Protein AF-A0A1B8D1X5-F1 (afdb_monomer)

Structure (mmCIF, N/CA/C/O backbone):
data_AF-A0A1B8D1X5-F1
#
_entry.id   AF-A0A1B8D1X5-F1
#
loop_
_atom_site.group_PDB
_atom_site.id
_atom_site.type_symbol
_atom_site.label_atom_id
_atom_site.label_alt_id
_atom_site.label_comp_id
_atom_site.label_asym_id
_atom_site.label_entity_id
_atom_site.label_seq_id
_atom_site.pdbx_PDB_ins_code
_atom_site.Cartn_x
_atom_site.Cartn_y
_atom_site.Cartn_z
_atom_site.occupancy
_atom_site.B_iso_or_equiv
_atom_site.auth_seq_id
_atom_site.auth_comp_id
_atom_site.auth_asym_id
_atom_site.auth_atom_id
_atom_site.pdbx_PDB_model_num
ATOM 1 N N . MET A 1 1 ? -23.801 -5.671 8.704 1.00 76.75 1 MET A N 1
ATOM 2 C CA . MET A 1 1 ? -23.209 -4.861 7.616 1.00 76.75 1 MET A CA 1
ATOM 3 C C . MET A 1 1 ? -22.069 -4.049 8.204 1.00 76.75 1 MET A C 1
ATOM 5 O O . MET A 1 1 ? -22.161 -3.702 9.375 1.00 76.75 1 MET A O 1
ATOM 9 N N . VAL A 1 2 ? -21.003 -3.816 7.441 1.00 91.50 2 VAL A N 1
ATOM 10 C CA . VAL A 1 2 ? -19.858 -2.998 7.880 1.00 91.50 2 VAL A CA 1
ATOM 11 C C . VAL A 1 2 ? -20.294 -1.525 7.942 1.00 91.50 2 VAL A C 1
ATOM 13 O O . VAL A 1 2 ? -21.088 -1.093 7.110 1.00 91.50 2 VAL A O 1
ATOM 16 N N . SER A 1 3 ? -19.824 -0.780 8.941 1.00 96.19 3 SER A N 1
ATOM 17 C CA . SER A 1 3 ? -20.096 0.652 9.149 1.00 96.19 3 SER A CA 1
ATOM 18 C C . SER A 1 3 ? -18.800 1.470 9.203 1.00 96.19 3 SER A C 1
ATOM 20 O O . SER A 1 3 ? -17.720 0.903 9.361 1.00 96.19 3 SER A O 1
ATOM 22 N N . SER A 1 4 ? -18.903 2.802 9.157 1.00 96.88 4 SER A N 1
ATOM 23 C CA . SER A 1 4 ? -17.765 3.736 9.264 1.00 96.88 4 SER A CA 1
ATOM 24 C C . SER A 1 4 ? -16.912 3.566 10.527 1.00 96.88 4 SER A C 1
ATOM 26 O O . SER A 1 4 ? -15.733 3.914 10.537 1.00 96.88 4 SER A O 1
ATOM 28 N N . ASP A 1 5 ? -17.503 3.036 11.597 1.00 97.56 5 ASP A N 1
ATOM 29 C CA . ASP A 1 5 ? -16.840 2.817 12.887 1.00 97.56 5 ASP A CA 1
ATOM 30 C C . ASP A 1 5 ? -16.368 1.360 13.060 1.00 97.56 5 ASP A C 1
ATOM 32 O O . ASP A 1 5 ? -15.918 0.962 14.133 1.00 97.56 5 ASP A O 1
ATOM 36 N N . SER A 1 6 ? -16.483 0.537 12.011 1.00 98.12 6 SER A N 1
ATOM 37 C CA . SER A 1 6 ? -15.946 -0.825 12.007 1.00 98.12 6 SER A CA 1
ATOM 38 C C . SER A 1 6 ? -14.421 -0.809 11.981 1.00 98.12 6 SER A C 1
ATOM 40 O O . SER A 1 6 ? -13.814 -0.019 11.261 1.00 98.12 6 SER A O 1
ATOM 42 N N . LYS A 1 7 ? -13.811 -1.737 12.724 1.00 98.12 7 LYS A N 1
ATOM 43 C CA . LYS A 1 7 ? -12.360 -1.945 12.723 1.00 98.12 7 LYS A CA 1
ATOM 44 C C . LYS A 1 7 ? -11.952 -2.773 11.518 1.00 98.12 7 LYS A C 1
ATOM 46 O O . LYS A 1 7 ? -12.434 -3.895 11.357 1.00 98.12 7 LYS A O 1
ATOM 51 N N . ILE A 1 8 ? -11.067 -2.237 10.690 1.00 98.44 8 ILE A N 1
ATOM 52 C CA . ILE A 1 8 ? -10.640 -2.863 9.443 1.00 98.44 8 ILE A CA 1
ATOM 53 C C . ILE A 1 8 ? -9.141 -3.125 9.500 1.00 98.44 8 ILE A C 1
ATOM 55 O O . ILE A 1 8 ? -8.335 -2.223 9.724 1.00 98.44 8 ILE A O 1
ATOM 59 N N . ILE A 1 9 ? -8.773 -4.380 9.259 1.00 98.50 9 ILE A N 1
ATOM 60 C CA . ILE A 1 9 ? -7.386 -4.810 9.124 1.00 98.50 9 ILE A CA 1
ATOM 61 C C . ILE A 1 9 ? -7.108 -5.067 7.648 1.00 98.50 9 ILE A C 1
ATOM 63 O O . ILE A 1 9 ? -7.825 -5.828 6.999 1.00 98.50 9 ILE A O 1
ATOM 67 N N . ILE A 1 10 ? -6.041 -4.459 7.138 1.00 98.56 10 ILE A N 1
ATOM 68 C CA . ILE A 1 10 ? -5.518 -4.705 5.795 1.00 98.56 10 ILE A CA 1
ATOM 69 C C . ILE A 1 10 ? -4.134 -5.330 5.945 1.00 98.56 10 ILE A C 1
ATOM 71 O O . ILE A 1 10 ? -3.262 -4.771 6.609 1.00 98.56 10 ILE A O 1
ATOM 75 N N . VAL A 1 11 ? -3.929 -6.493 5.330 1.00 98.38 11 VAL A N 1
ATOM 76 C CA . VAL A 1 11 ? -2.634 -7.184 5.323 1.00 98.38 11 VAL A CA 1
ATOM 77 C C . VAL A 1 11 ? -1.954 -6.942 3.978 1.00 98.38 11 VAL A C 1
ATOM 79 O O . VAL A 1 11 ? -2.466 -7.342 2.934 1.00 98.38 11 VAL A O 1
ATOM 82 N N . GLY A 1 12 ? -0.798 -6.289 4.027 1.00 97.69 12 GLY A N 1
ATOM 83 C CA . GLY A 1 12 ? -0.005 -5.836 2.893 1.00 97.69 12 GLY A CA 1
ATOM 84 C C . GLY A 1 12 ? -0.198 -4.344 2.617 1.00 97.69 12 GLY A C 1
ATOM 85 O O . GLY A 1 12 ? -1.266 -3.917 2.201 1.00 97.69 12 GLY A O 1
ATOM 86 N N . ALA A 1 13 ? 0.863 -3.558 2.751 1.00 96.94 13 ALA A N 1
ATOM 87 C CA . ALA A 1 13 ? 0.991 -2.172 2.305 1.00 96.94 13 ALA A CA 1
ATOM 88 C C . ALA A 1 13 ? 1.524 -2.085 0.857 1.00 96.94 13 ALA A C 1
ATOM 90 O O . ALA A 1 13 ? 2.275 -1.185 0.496 1.00 96.94 13 ALA A O 1
ATOM 91 N N . GLY A 1 14 ? 1.131 -3.034 0.004 1.00 95.81 14 GLY A N 1
ATOM 92 C CA . GLY A 1 14 ? 1.348 -2.965 -1.442 1.00 95.81 14 GLY A CA 1
ATOM 93 C C . GLY A 1 14 ? 0.270 -2.141 -2.155 1.00 95.81 14 GLY A C 1
ATOM 94 O O . GLY A 1 14 ? -0.595 -1.534 -1.524 1.00 95.81 14 GLY A O 1
ATOM 95 N N . VAL A 1 15 ? 0.271 -2.182 -3.493 1.00 97.12 15 VAL A N 1
ATOM 96 C CA . VAL A 1 15 ? -0.661 -1.411 -4.347 1.00 97.12 15 VAL A CA 1
ATOM 97 C C . VAL A 1 15 ? -2.121 -1.585 -3.923 1.00 97.12 15 VAL A C 1
ATOM 99 O O . VAL A 1 15 ? -2.789 -0.593 -3.651 1.00 97.12 15 VAL A O 1
ATOM 102 N N . PHE A 1 16 ? -2.601 -2.828 -3.816 1.00 98.19 16 PHE A N 1
ATOM 103 C CA . PHE A 1 16 ? -3.994 -3.107 -3.453 1.00 98.19 16 PHE A CA 1
ATOM 104 C C . PHE A 1 16 ? -4.334 -2.704 -2.017 1.00 98.19 16 PHE A C 1
ATOM 106 O O . PHE A 1 16 ? -5.410 -2.164 -1.766 1.00 98.19 16 PHE A O 1
ATOM 113 N N . GLY A 1 17 ? -3.444 -2.968 -1.062 1.00 98.12 17 GLY A N 1
ATOM 114 C CA . GLY A 1 17 ? -3.723 -2.677 0.341 1.00 98.12 17 GLY A CA 1
ATOM 115 C C . GLY A 1 17 ? -3.772 -1.180 0.622 1.00 98.12 17 GLY A C 1
ATOM 116 O O . GLY A 1 17 ? -4.733 -0.704 1.223 1.00 98.12 17 GLY A O 1
ATOM 117 N N . LEU A 1 18 ? -2.811 -0.414 0.096 1.00 97.62 18 LEU A N 1
ATOM 118 C CA . LEU A 1 18 ? -2.822 1.044 0.217 1.00 97.62 18 LEU A CA 1
ATOM 119 C C . LEU A 1 18 ? -3.967 1.683 -0.567 1.00 97.62 18 LEU A C 1
ATOM 121 O O . LEU A 1 18 ? -4.584 2.618 -0.061 1.00 97.62 18 LEU A O 1
ATOM 125 N N . SER A 1 19 ? -4.294 1.186 -1.769 1.00 98.56 19 SER A N 1
ATOM 126 C CA . SER A 1 19 ? -5.450 1.702 -2.510 1.00 98.56 19 SER A CA 1
ATOM 127 C C . SER A 1 19 ? -6.747 1.457 -1.743 1.00 98.56 19 SER A C 1
ATOM 129 O O . SER A 1 19 ? -7.590 2.345 -1.668 1.00 98.56 19 SER A O 1
ATOM 131 N N . THR A 1 20 ? -6.887 0.283 -1.125 1.00 98.50 20 THR A N 1
ATOM 132 C CA . THR A 1 20 ? -8.048 -0.057 -0.292 1.00 98.50 20 THR A CA 1
ATOM 133 C C . THR A 1 20 ? -8.120 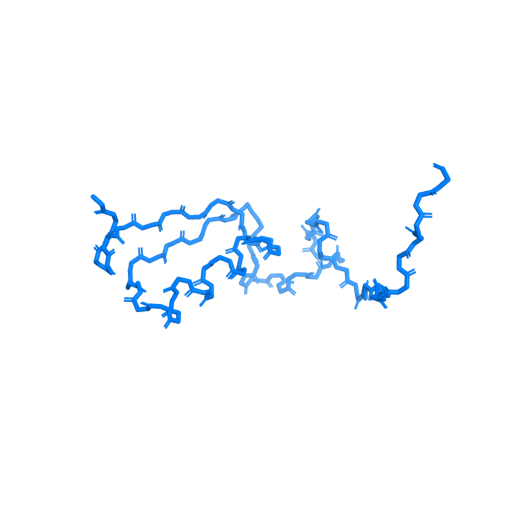0.846 0.937 1.00 98.50 20 THR A C 1
ATOM 135 O O . THR A 1 20 ? -9.165 1.437 1.193 1.00 98.50 20 THR A O 1
ATOM 138 N N . ALA A 1 21 ? -7.008 1.021 1.657 1.00 98.44 21 ALA A N 1
ATOM 139 C CA . ALA A 1 21 ? -6.938 1.896 2.826 1.00 98.44 21 ALA A CA 1
ATOM 140 C C . ALA A 1 21 ? -7.300 3.348 2.477 1.00 98.44 21 ALA A C 1
ATOM 142 O O . ALA A 1 21 ? -8.084 3.980 3.182 1.00 98.44 21 ALA A O 1
ATOM 143 N N . LEU A 1 22 ? -6.770 3.859 1.360 1.00 98.50 22 LEU A N 1
ATOM 144 C CA . LEU A 1 22 ? -7.035 5.212 0.877 1.00 98.50 22 LEU A CA 1
ATOM 145 C C . LEU A 1 22 ? -8.520 5.434 0.573 1.00 98.50 22 LEU A C 1
ATOM 147 O O . LEU A 1 22 ? -9.070 6.467 0.953 1.00 98.50 22 LEU A O 1
ATOM 151 N N . TRP A 1 23 ? -9.164 4.494 -0.121 1.00 98.50 23 TRP A N 1
ATOM 152 C CA . TRP A 1 23 ? -10.581 4.622 -0.468 1.00 98.50 23 TRP A CA 1
ATOM 153 C C . TRP A 1 23 ? -11.496 4.443 0.742 1.00 98.50 23 TRP A C 1
ATOM 155 O O . TRP A 1 23 ? -12.412 5.237 0.908 1.00 98.50 23 TRP A O 1
ATOM 165 N N . LEU A 1 24 ? -11.195 3.512 1.651 1.00 98.38 24 LEU A N 1
ATOM 166 C CA . LEU A 1 24 ? -11.931 3.393 2.914 1.00 98.38 24 LEU A CA 1
ATOM 167 C C . LEU A 1 24 ? -11.839 4.679 3.748 1.00 98.38 24 LEU A C 1
ATOM 169 O O . LEU A 1 24 ? -12.852 5.165 4.246 1.00 98.38 24 LEU A O 1
ATOM 173 N N . ALA A 1 25 ? -10.649 5.273 3.862 1.00 98.06 25 ALA A N 1
ATOM 174 C CA . ALA A 1 25 ? -10.482 6.533 4.582 1.00 98.06 25 ALA A CA 1
ATOM 175 C C . ALA A 1 25 ? -11.283 7.677 3.931 1.00 98.06 25 ALA A C 1
ATOM 177 O O . ALA A 1 25 ? -11.904 8.477 4.630 1.00 98.06 25 ALA A O 1
ATOM 178 N N . ARG A 1 26 ? -11.312 7.741 2.592 1.00 98.25 26 ARG A N 1
ATOM 179 C CA . ARG A 1 26 ? -12.112 8.725 1.839 1.00 98.25 26 ARG A CA 1
ATOM 180 C C . ARG A 1 26 ? -13.617 8.526 1.999 1.00 98.25 26 ARG A C 1
ATOM 182 O O . ARG A 1 26 ? -14.337 9.517 2.073 1.00 98.25 26 ARG A O 1
ATOM 189 N N . ASP A 1 27 ? -14.065 7.282 2.116 1.00 97.62 27 ASP A N 1
ATOM 190 C CA . ASP A 1 27 ? -15.470 6.921 2.327 1.00 97.62 27 ASP A CA 1
ATOM 191 C C . ASP A 1 27 ? -15.918 7.079 3.797 1.00 97.62 27 ASP A C 1
ATOM 193 O O . ASP A 1 27 ? -17.059 6.775 4.144 1.00 97.62 27 ASP A O 1
ATOM 197 N N . GLY A 1 28 ? -15.042 7.583 4.677 1.00 98.00 28 GLY A N 1
ATOM 198 C CA . GLY A 1 28 ? -15.378 7.947 6.056 1.00 98.00 28 GLY A CA 1
ATOM 199 C C . GLY A 1 28 ? -15.173 6.839 7.089 1.00 98.00 28 GLY A C 1
ATOM 200 O O . GLY A 1 28 ? -15.625 6.985 8.228 1.00 98.00 28 GLY A O 1
ATOM 201 N N . TYR A 1 29 ? -14.488 5.750 6.732 1.00 98.38 29 TYR A N 1
ATOM 202 C CA . TYR A 1 29 ? -14.073 4.736 7.699 1.00 98.38 29 TYR A CA 1
ATOM 203 C C . TYR A 1 29 ? -12.923 5.257 8.563 1.00 98.38 29 TYR A C 1
ATOM 205 O O . TYR A 1 29 ? -11.957 5.825 8.053 1.00 98.38 29 TYR A O 1
ATOM 213 N N . LYS A 1 30 ? -13.032 5.070 9.882 1.00 97.50 30 LYS A N 1
ATOM 214 C CA . LYS A 1 30 ? -12.163 5.755 10.858 1.00 97.50 30 LYS A CA 1
ATOM 215 C C . LYS A 1 30 ? -11.080 4.872 11.473 1.00 97.50 30 LYS A C 1
ATOM 217 O O . LYS A 1 30 ? -10.047 5.394 11.880 1.00 97.50 30 LYS A O 1
ATOM 222 N N . ASP A 1 31 ? -11.317 3.566 11.568 1.00 98.12 31 ASP A N 1
ATOM 223 C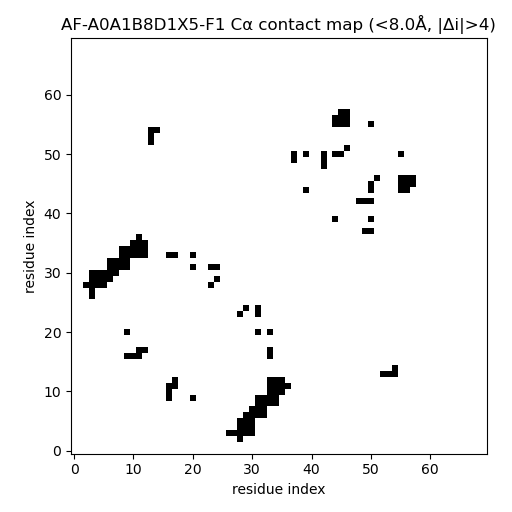 CA . ASP A 1 31 ? -10.437 2.621 12.269 1.00 98.12 31 ASP A CA 1
ATOM 224 C C . ASP A 1 31 ? -9.870 1.593 11.278 1.00 98.12 31 ASP A C 1
ATOM 226 O O . ASP A 1 31 ? -10.361 0.470 11.148 1.00 98.12 31 ASP A O 1
ATOM 230 N N . ILE A 1 32 ? -8.866 2.025 10.508 1.00 98.38 32 ILE A N 1
ATOM 231 C CA . ILE A 1 32 ? -8.193 1.223 9.481 1.00 98.38 32 ILE A CA 1
ATOM 232 C C . ILE A 1 32 ? -6.734 1.049 9.894 1.00 98.38 32 ILE A C 1
ATOM 234 O O . ILE A 1 32 ? -6.007 2.030 10.038 1.00 98.38 32 ILE A O 1
ATOM 238 N N . THR A 1 33 ? -6.284 -0.197 10.034 1.00 98.25 33 THR A N 1
ATOM 239 C CA . THR A 1 33 ? -4.875 -0.518 10.302 1.00 98.25 33 THR A CA 1
ATOM 240 C C . THR A 1 33 ? -4.302 -1.360 9.169 1.00 98.25 33 THR A C 1
ATOM 242 O O . THR A 1 33 ? -4.851 -2.408 8.824 1.00 98.25 33 THR A O 1
ATOM 245 N N . VAL A 1 34 ? -3.181 -0.910 8.598 1.00 98.25 34 VAL A N 1
ATOM 246 C CA . VAL A 1 34 ? -2.441 -1.636 7.558 1.00 98.25 34 VAL A CA 1
ATOM 247 C C . VAL A 1 34 ? -1.207 -2.276 8.185 1.00 98.25 34 VAL A C 1
ATOM 249 O O . VAL A 1 34 ? -0.385 -1.581 8.777 1.00 98.25 34 VAL A O 1
ATOM 252 N N . PHE A 1 35 ? -1.064 -3.589 8.036 1.00 97.88 35 PHE A N 1
ATOM 253 C CA . PHE A 1 35 ? 0.125 -4.324 8.456 1.00 97.88 35 PHE A CA 1
ATOM 254 C C . PHE A 1 35 ? 0.939 -4.732 7.239 1.00 97.88 35 PHE A C 1
ATOM 256 O O . PHE A 1 35 ? 0.389 -5.276 6.286 1.00 97.88 35 PHE A O 1
ATOM 263 N N . ASP A 1 36 ? 2.251 -4.542 7.291 1.00 96.75 36 ASP A N 1
ATOM 264 C CA . ASP A 1 36 ? 3.177 -5.086 6.304 1.00 96.75 36 ASP A CA 1
ATOM 265 C C . ASP A 1 36 ? 4.410 -5.659 7.006 1.00 96.75 36 ASP A C 1
ATOM 267 O O . ASP A 1 36 ? 4.730 -5.288 8.136 1.00 96.75 36 ASP A O 1
ATOM 271 N N . ARG A 1 37 ? 5.090 -6.590 6.339 1.00 94.81 37 ARG A N 1
ATOM 272 C CA . ARG A 1 37 ? 6.361 -7.141 6.806 1.00 94.81 37 ARG A CA 1
ATOM 273 C C . ARG A 1 37 ? 7.496 -6.129 6.635 1.00 94.81 37 ARG A C 1
ATOM 275 O O . ARG A 1 37 ? 8.404 -6.093 7.462 1.00 94.81 37 ARG A O 1
ATOM 282 N N . CYS A 1 38 ? 7.475 -5.338 5.566 1.00 93.69 38 CYS A N 1
ATOM 283 C CA . CYS A 1 38 ? 8.466 -4.302 5.311 1.00 93.69 38 CYS A CA 1
ATOM 284 C C . CYS A 1 38 ? 8.186 -3.061 6.169 1.00 93.69 38 CYS A C 1
ATOM 286 O O . CYS A 1 38 ? 7.064 -2.562 6.229 1.00 93.69 38 CYS A O 1
ATOM 288 N N . SER A 1 39 ? 9.231 -2.509 6.794 1.00 93.62 39 SER A N 1
ATOM 289 C CA . SER A 1 39 ? 9.157 -1.227 7.511 1.00 93.62 39 SER A CA 1
ATOM 290 C C . SER A 1 39 ? 9.202 -0.053 6.528 1.00 93.62 39 SER A C 1
ATOM 292 O O . SER A 1 39 ? 10.225 0.627 6.394 1.00 93.62 39 SER A O 1
ATOM 294 N N . PHE A 1 40 ? 8.101 0.153 5.801 1.00 93.12 40 PHE A N 1
ATOM 295 C CA . PHE A 1 40 ? 7.990 1.189 4.769 1.00 93.12 40 PHE A CA 1
ATOM 296 C C . PHE A 1 40 ? 8.125 2.625 5.290 1.00 93.12 40 PHE A C 1
ATOM 298 O O . PHE A 1 40 ? 8.516 3.512 4.536 1.00 93.12 40 PHE A O 1
ATOM 305 N N . ASP A 1 41 ? 7.902 2.839 6.585 1.00 91.44 41 ASP A N 1
ATOM 306 C CA . ASP A 1 41 ? 8.196 4.075 7.314 1.00 91.44 41 ASP A CA 1
ATOM 307 C C . ASP A 1 41 ? 9.700 4.398 7.392 1.00 91.44 41 ASP A C 1
ATOM 309 O O . ASP A 1 41 ? 10.074 5.557 7.556 1.00 91.44 41 ASP A O 1
ATOM 313 N N . LYS A 1 42 ? 10.566 3.384 7.263 1.00 94.44 42 LYS A N 1
ATOM 314 C CA . LYS A 1 42 ? 12.030 3.525 7.346 1.00 94.44 42 LYS A CA 1
ATOM 315 C C . LYS A 1 42 ? 12.708 3.461 5.990 1.00 94.44 42 LYS A C 1
ATOM 317 O O . LYS A 1 42 ? 13.658 4.197 5.737 1.00 94.44 42 LYS A O 1
ATOM 322 N N . ASN A 1 43 ? 12.277 2.532 5.141 1.00 94.06 43 ASN A N 1
ATOM 323 C CA . ASN A 1 43 ? 12.939 2.265 3.865 1.00 94.06 43 ASN A CA 1
ATOM 324 C C . ASN A 1 43 ? 12.261 2.954 2.668 1.00 94.06 43 ASN A C 1
ATOM 326 O O . ASN A 1 43 ? 12.84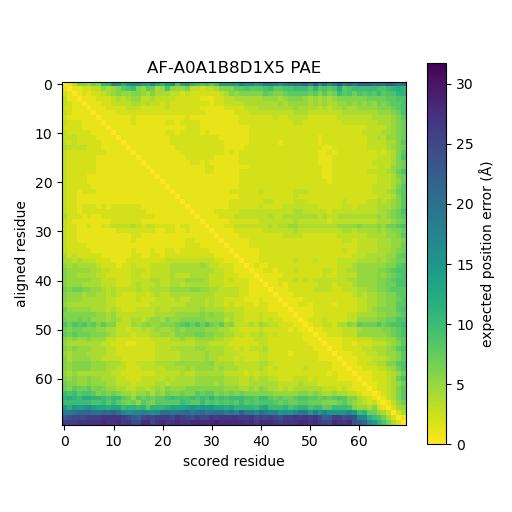1 2.946 1.585 1.00 94.06 43 ASN A O 1
ATOM 330 N N . PHE A 1 44 ? 11.090 3.578 2.855 1.00 92.88 44 PHE A N 1
ATOM 331 C CA . PHE A 1 44 ? 10.383 4.382 1.851 1.00 92.88 44 PHE A CA 1
ATOM 332 C C . PHE A 1 44 ? 10.185 3.670 0.503 1.00 92.88 44 PHE A C 1
ATOM 334 O O . PHE A 1 44 ? 10.331 4.283 -0.552 1.00 92.88 44 PHE A O 1
ATOM 341 N N . TYR A 1 45 ? 9.868 2.369 0.528 1.00 94.31 45 TYR A N 1
ATOM 342 C CA . TYR A 1 45 ? 9.685 1.533 -0.672 1.00 94.31 45 TYR A CA 1
ATOM 343 C C . TYR A 1 45 ? 10.933 1.413 -1.565 1.00 94.31 45 TYR A C 1
ATOM 345 O O . TYR A 1 45 ? 10.833 1.010 -2.722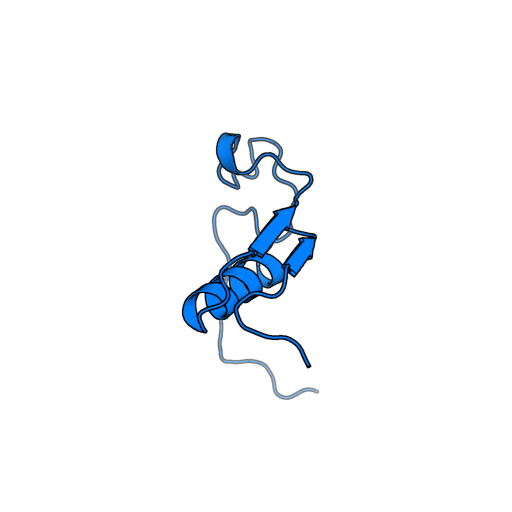 1.00 94.31 45 TYR A O 1
ATOM 353 N N . ASN A 1 46 ? 12.121 1.731 -1.045 1.00 95.00 46 ASN A N 1
ATOM 354 C CA . ASN A 1 46 ? 13.359 1.672 -1.808 1.00 95.00 46 ASN A CA 1
ATOM 355 C C . ASN A 1 46 ? 13.793 0.209 -2.066 1.00 95.00 46 ASN A C 1
ATOM 357 O O . ASN A 1 46 ? 14.143 -0.494 -1.107 1.00 95.00 46 ASN A O 1
ATOM 361 N N . PRO A 1 47 ? 13.841 -0.251 -3.334 1.00 94.06 47 PRO A N 1
ATOM 362 C CA . PRO A 1 47 ? 14.231 -1.623 -3.670 1.00 94.06 47 PRO A CA 1
ATOM 363 C C . PRO A 1 47 ? 15.680 -1.945 -3.285 1.00 94.06 47 PRO A C 1
ATOM 365 O O . PRO A 1 47 ? 15.986 -3.063 -2.881 1.00 94.06 47 PRO A O 1
ATOM 368 N N . SER A 1 48 ? 16.573 -0.953 -3.315 1.00 94.56 48 SER A N 1
ATOM 369 C CA . SER A 1 48 ? 17.971 -1.107 -2.894 1.00 94.56 48 SER A CA 1
ATOM 370 C C . SER A 1 48 ? 18.137 -1.178 -1.372 1.00 94.56 4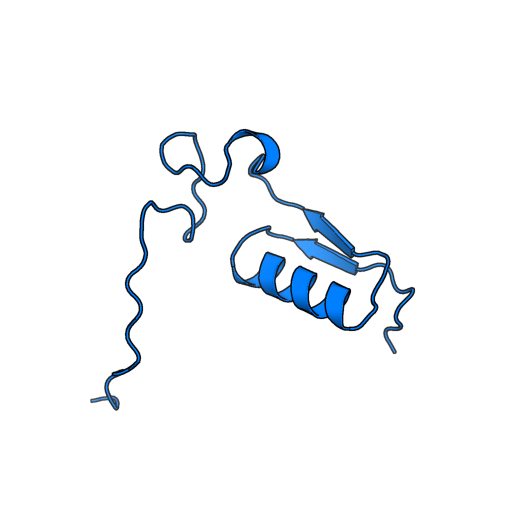8 SER A C 1
ATOM 372 O O . SER A 1 48 ? 19.234 -1.449 -0.892 1.00 94.56 48 SER A O 1
ATOM 374 N N . ASN A 1 49 ? 17.071 -0.928 -0.604 1.00 93.81 49 ASN A N 1
ATOM 375 C CA . ASN A 1 49 ? 17.064 -0.944 0.860 1.00 93.81 49 ASN A CA 1
ATOM 376 C C . ASN A 1 49 ? 16.072 -1.987 1.410 1.00 93.81 49 ASN A C 1
ATOM 378 O O . ASN A 1 49 ? 15.267 -1.709 2.303 1.00 93.81 49 ASN A O 1
ATOM 382 N N . GLY A 1 50 ? 16.099 -3.192 0.834 1.00 88.12 50 GLY A N 1
ATOM 383 C CA . GLY A 1 50 ? 15.393 -4.362 1.365 1.00 88.12 50 GLY A CA 1
ATOM 384 C C . GLY A 1 50 ? 13.878 -4.381 1.146 1.00 88.12 50 GLY A C 1
ATOM 385 O O . GLY A 1 50 ? 13.196 -5.185 1.780 1.00 88.12 50 GLY A O 1
ATOM 386 N N . CYS A 1 51 ? 13.336 -3.520 0.278 1.00 93.81 51 CYS A N 1
ATOM 387 C CA . CYS A 1 51 ? 11.951 -3.646 -0.175 1.00 93.81 51 CYS A CA 1
ATOM 388 C C . CYS A 1 51 ? 11.869 -4.667 -1.309 1.00 93.81 51 CYS A C 1
ATOM 390 O O . CYS A 1 51 ? 12.437 -4.450 -2.373 1.00 93.81 51 CYS A O 1
ATOM 392 N N . ASP A 1 52 ? 11.122 -5.744 -1.103 1.00 91.56 52 ASP A N 1
ATOM 393 C CA . ASP A 1 52 ? 10.956 -6.843 -2.065 1.00 91.56 52 ASP A CA 1
ATOM 394 C C . ASP A 1 52 ? 9.510 -6.982 -2.580 1.00 91.56 52 ASP A C 1
ATOM 396 O O . ASP A 1 52 ? 9.167 -7.943 -3.269 1.00 91.56 52 ASP A O 1
ATOM 400 N N . GLY A 1 53 ? 8.645 -6.010 -2.277 1.00 92.56 53 GLY A N 1
ATOM 401 C CA . GLY A 1 53 ? 7.303 -5.938 -2.848 1.00 92.56 53 GLY A CA 1
ATOM 402 C C . GLY A 1 53 ? 7.351 -5.688 -4.359 1.00 92.56 53 GLY A C 1
ATOM 403 O O . GLY A 1 53 ? 8.161 -4.903 -4.837 1.00 92.56 53 GLY A O 1
ATOM 404 N N . ALA A 1 54 ? 6.431 -6.279 -5.127 1.00 94.62 54 ALA A N 1
ATOM 405 C CA . ALA A 1 54 ? 6.411 -6.148 -6.594 1.00 94.62 54 ALA A CA 1
ATOM 406 C C . ALA A 1 54 ? 6.332 -4.690 -7.101 1.00 94.62 54 ALA A C 1
ATOM 408 O O . ALA A 1 54 ? 6.741 -4.385 -8.225 1.00 94.62 54 ALA A O 1
ATOM 409 N N . SER A 1 55 ? 5.788 -3.788 -6.279 1.00 93.19 55 SER A N 1
ATOM 410 C CA . SER A 1 55 ? 5.701 -2.353 -6.553 1.00 93.19 55 SER A CA 1
ATOM 411 C C . SER A 1 55 ? 6.919 -1.542 -6.111 1.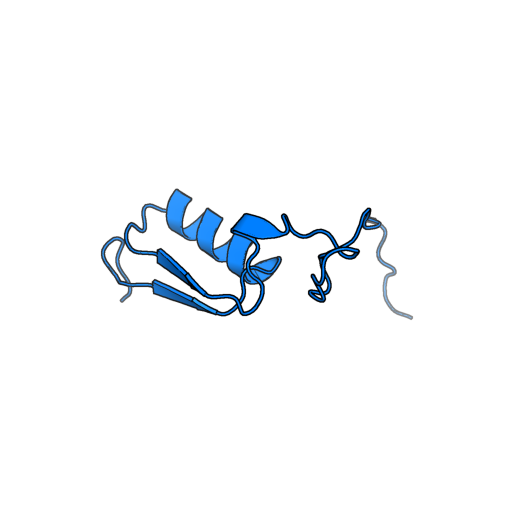00 93.19 55 SER A C 1
ATOM 413 O O .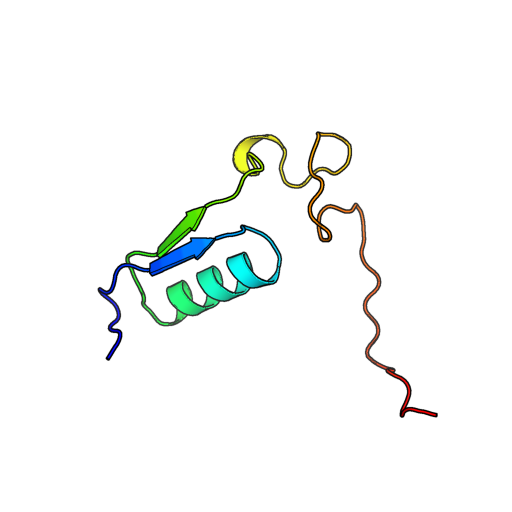 SER A 1 55 ? 6.993 -0.377 -6.487 1.00 93.19 55 SER A O 1
ATOM 415 N N . ALA A 1 56 ? 7.845 -2.113 -5.335 1.00 94.44 56 ALA A N 1
ATOM 416 C CA . ALA A 1 56 ? 9.086 -1.456 -4.938 1.00 94.44 56 ALA A CA 1
ATOM 417 C C . ALA A 1 56 ? 10.055 -1.469 -6.124 1.00 94.44 56 ALA A C 1
ATOM 419 O O . ALA A 1 56 ? 10.729 -2.457 -6.399 1.00 94.44 56 ALA A O 1
ATOM 420 N N . ASP A 1 57 ? 10.050 -0.382 -6.880 1.00 93.56 57 ASP A N 1
ATOM 421 C CA . ASP A 1 57 ? 10.838 -0.213 -8.092 1.00 93.56 57 ASP A CA 1
ATOM 422 C C . ASP A 1 57 ? 11.061 1.281 -8.327 1.00 93.56 57 ASP A C 1
ATOM 424 O O . ASP A 1 57 ? 10.282 2.108 -7.848 1.00 93.56 57 ASP A O 1
ATOM 428 N N . ILE A 1 58 ? 12.098 1.642 -9.079 1.00 93.88 58 ILE A N 1
ATOM 429 C CA . ILE A 1 58 ? 12.369 3.051 -9.408 1.00 93.88 58 ILE A CA 1
ATOM 430 C C . ILE A 1 58 ? 11.284 3.584 -10.353 1.00 93.88 58 ILE A C 1
ATOM 432 O O . ILE A 1 58 ? 10.897 4.751 -10.293 1.00 93.88 58 ILE A O 1
ATOM 436 N N . ASN A 1 59 ? 10.778 2.721 -11.230 1.00 94.62 59 ASN A N 1
ATOM 437 C CA . ASN A 1 59 ? 9.800 3.055 -12.248 1.00 94.62 59 ASN A CA 1
ATOM 438 C C . ASN A 1 59 ? 8.925 1.847 -12.595 1.00 94.62 59 ASN A C 1
ATOM 440 O O . ASN A 1 59 ? 9.330 0.695 -12.488 1.00 94.62 59 ASN A O 1
ATOM 444 N N . LYS A 1 60 ? 7.709 2.121 -13.073 1.00 95.19 60 LYS A N 1
ATOM 445 C CA . LYS A 1 60 ? 6.820 1.127 -13.682 1.00 95.19 60 LYS A CA 1
ATOM 446 C C . LYS A 1 60 ? 6.330 1.653 -15.023 1.00 95.19 60 LYS A C 1
ATOM 448 O O . LYS A 1 60 ? 6.078 2.847 -15.172 1.00 95.19 60 LYS A O 1
ATOM 453 N N . VAL A 1 61 ? 6.191 0.762 -16.002 1.00 95.00 61 VAL A N 1
ATOM 454 C CA . VAL A 1 61 ? 5.615 1.108 -17.304 1.00 95.00 61 VAL A CA 1
ATOM 455 C C . VAL A 1 61 ? 4.100 1.025 -17.205 1.00 95.00 61 VAL A C 1
ATOM 457 O O . VAL A 1 61 ? 3.550 -0.003 -16.814 1.00 95.00 61 VAL A O 1
ATOM 460 N N . PHE A 1 62 ? 3.430 2.098 -17.603 1.00 94.25 62 PHE A N 1
ATOM 461 C CA . PHE A 1 62 ? 1.984 2.138 -17.738 1.00 94.25 62 P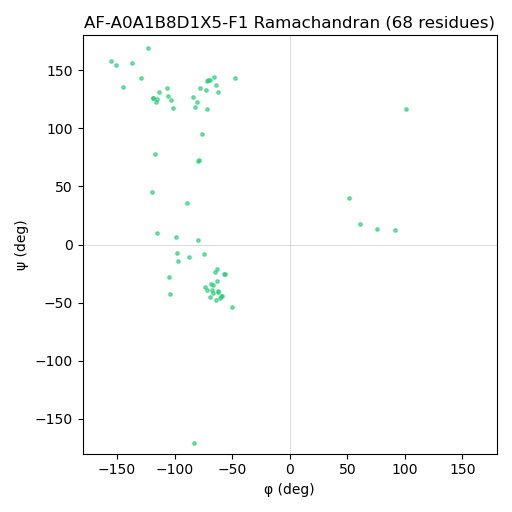HE A CA 1
ATOM 462 C C . PHE A 1 62 ? 1.615 2.299 -19.214 1.00 94.25 62 PHE A C 1
ATOM 464 O O . PHE A 1 62 ? 2.156 3.155 -19.912 1.00 94.25 62 PHE A O 1
ATOM 471 N N . ARG A 1 63 ? 0.696 1.463 -19.701 1.00 94.12 63 ARG A N 1
ATOM 472 C CA . ARG A 1 63 ? 0.212 1.461 -21.085 1.00 94.12 63 ARG A CA 1
ATOM 473 C C . ARG A 1 63 ? -1.268 1.106 -21.076 1.00 94.12 63 ARG A C 1
ATOM 475 O O . ARG A 1 63 ? -1.64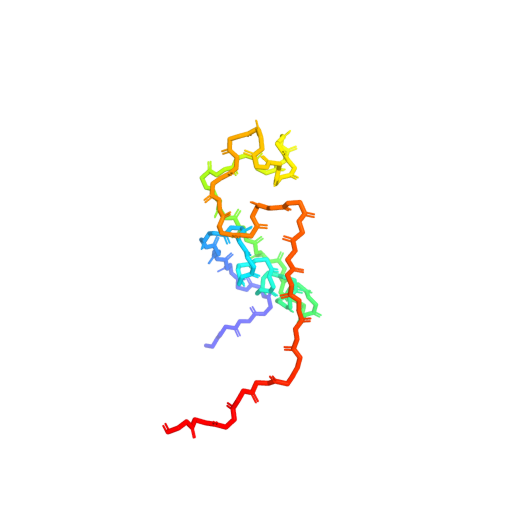6 0.144 -20.426 1.00 94.12 63 ARG A O 1
ATOM 482 N N . MET A 1 64 ? -2.074 1.839 -21.844 1.00 91.31 64 MET A N 1
ATOM 483 C CA . MET A 1 64 ? -3.514 1.570 -21.984 1.00 91.31 64 MET A CA 1
ATOM 484 C C . MET A 1 64 ? -3.868 0.742 -23.229 1.00 91.31 64 MET A C 1
ATOM 486 O O . MET A 1 64 ? -4.968 0.213 -23.323 1.00 91.31 64 MET A O 1
ATOM 490 N N . ALA A 1 65 ? -2.946 0.604 -24.188 1.00 89.00 65 ALA A N 1
ATOM 491 C CA . ALA A 1 65 ? -3.136 -0.238 -25.367 1.00 89.00 65 ALA A CA 1
ATOM 492 C C . ALA A 1 65 ? -2.875 -1.712 -25.024 1.00 89.00 65 ALA A C 1
ATOM 494 O O . ALA A 1 65 ? -1.831 -2.259 -25.385 1.00 89.00 65 ALA A O 1
ATOM 495 N N . TYR A 1 66 ? -3.784 -2.331 -24.279 1.00 88.19 66 TYR A N 1
ATOM 496 C CA . TYR A 1 66 ? -3.773 -3.774 -24.065 1.00 88.19 66 TYR A CA 1
ATOM 497 C C . TYR A 1 66 ? -4.192 -4.474 -25.361 1.00 88.19 66 TYR A C 1
ATOM 499 O O . TYR A 1 66 ? -5.043 -3.967 -26.087 1.00 88.19 66 TYR A O 1
ATOM 507 N N . GLY A 1 67 ? -3.558 -5.599 -25.689 1.00 84.31 67 GLY A N 1
ATOM 508 C CA . GLY A 1 67 ? -3.990 -6.385 -26.842 1.00 84.31 67 GLY A CA 1
ATOM 509 C C . GLY A 1 67 ? -5.397 -6.925 -26.603 1.00 84.31 67 GLY A C 1
ATOM 510 O O . GLY A 1 67 ? -5.683 -7.425 -25.513 1.00 84.31 67 GLY A O 1
ATOM 511 N N . GLU A 1 68 ? -6.258 -6.863 -27.617 1.00 79.38 68 GLU A N 1
ATOM 512 C CA . GLU A 1 68 ? -7.323 -7.856 -27.709 1.00 79.38 68 GLU A CA 1
ATOM 513 C C . GLU A 1 68 ? -6.619 -9.207 -27.870 1.00 79.38 68 GLU A C 1
ATOM 515 O O . GLU A 1 68 ? -5.630 -9.308 -28.599 1.00 79.38 68 GLU A O 1
ATOM 520 N N . LYS A 1 69 ? -7.014 -10.206 -27.080 1.00 70.06 69 LYS A N 1
ATOM 521 C CA . LYS A 1 69 ? -6.387 -11.534 -27.108 1.00 70.06 69 LYS A CA 1
ATOM 522 C C . LYS A 1 69 ? -6.230 -12.045 -28.552 1.00 70.06 69 LYS A C 1
ATOM 524 O O . LYS A 1 69 ? -7.128 -11.847 -29.366 1.00 70.06 69 LYS A O 1
ATOM 529 N N . LEU A 1 70 ? -5.123 -12.749 -28.811 1.00 54.94 70 LEU A N 1
ATOM 530 C CA . LEU A 1 70 ? -5.092 -13.811 -29.824 1.00 54.94 70 LEU A CA 1
ATOM 531 C C . LEU A 1 70 ? -5.992 -14.967 -29.374 1.00 54.94 70 LEU A C 1
ATOM 533 O O . LEU A 1 70 ? -5.956 -15.284 -28.159 1.00 54.94 70 LEU A O 1
#

Sequence (70 aa):
MVSSDSKIIIVGAGVFGLSTALWLARDGYKDITVFDRCSFDKNFYNPSNGCDGASADINKVFRMAYGEKL

Radius of gyration: 15.72 Å; Cα contacts (8 Å, |Δi|>4): 74; chains: 1; bounding box: 41×22×43 Å

pLDDT: mean 94.04, std 6.94, range [54.94, 98.56]

Nearest PDB structures (foldseek):
  1npy-assembly1_A  TM=8.475E-01  e=6.513E-01  Haemophilus influenzae
  5jyv-assembly1_A  TM=4.905E-01  e=3.415E+00  Thermosynechococcus vestitus BP-1
  3s9m-assembly2_D-3  TM=5.141E-01  e=9.618E+00  Homo sapiens

Foldseek 3Di:
DDDLADAEEFEDPDPVRVVVVVVSVVVNRDHYDYDYPDPCVPCVLDPVRPNPDPPSDPDDDDDPPDDPDD

Solvent-accessible surface area (backbone atoms only — not comparable to full-atom values): 4586 Å² total; per-residue (Å²): 132,92,54,46,84,43,80,43,80,37,83,36,72,47,75,68,35,45,52,49,51,53,50,41,48,72,75,55,38,72,43,74,48,76,44,55,92,66,64,48,94,78,39,68,50,32,44,93,58,80,32,82,53,94,78,31,52,98,73,80,92,83,80,86,86,68,78,78,81,130

Mean predicted aligned error: 4.12 Å

Secondary structure (DSSP, 8-state):
---TTSEEEEE--SHHHHHHHHHHHHTT--EEEEE-SS-HHHHTT-GGGT--STT-SS-----S-PPPP-